Protein AF-A0A0F9D0E1-F1 (afdb_monomer)

Nearest PDB structures (foldseek):
  7ahi-assembly1_5P  TM=3.311E-01  e=1.600E+00  Salmonella enterica subsp. enterica serovar Typhimurium str. LT2

Radius of gyration: 21.3 Å; Cα contacts (8 Å, |Δi|>4): 48; chains: 1; bounding box: 59×44×38 Å

Mean predicted aligned error: 9.56 Å

Structure (mmCIF, N/CA/C/O backbone):
data_AF-A0A0F9D0E1-F1
#
_entry.id   AF-A0A0F9D0E1-F1
#
loop_
_atom_site.group_PDB
_atom_site.id
_atom_site.type_symbol
_atom_site.label_atom_id
_atom_site.label_alt_id
_atom_site.label_comp_id
_atom_site.label_asym_id
_atom_site.label_entity_id
_atom_site.label_seq_id
_atom_site.pdbx_PDB_ins_code
_atom_site.Cartn_x
_atom_site.Cartn_y
_atom_site.Cartn_z
_atom_site.occupancy
_atom_site.B_iso_or_equiv
_atom_site.auth_seq_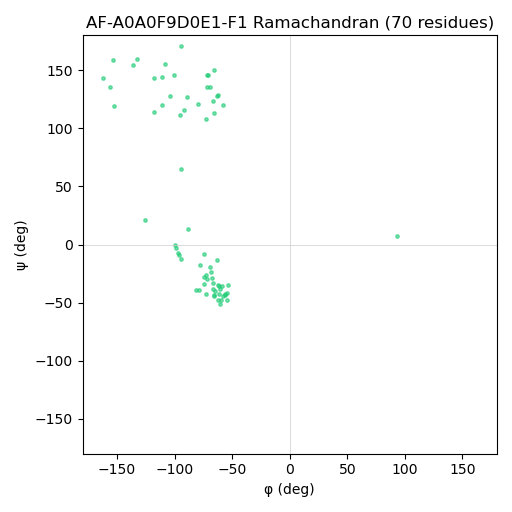id
_atom_site.auth_comp_id
_atom_site.auth_asym_id
_atom_site.auth_atom_id
_atom_site.pdbx_PDB_model_num
ATOM 1 N N . MET A 1 1 ? 12.449 -10.416 -5.418 1.00 62.47 1 MET A N 1
ATOM 2 C CA . MET A 1 1 ? 11.116 -9.821 -5.195 1.00 62.47 1 MET A CA 1
ATOM 3 C C . MET A 1 1 ? 10.094 -10.944 -5.178 1.00 62.47 1 MET A C 1
ATOM 5 O O . MET A 1 1 ? 10.233 -11.843 -5.997 1.00 62.47 1 MET A O 1
ATOM 9 N N . GLY A 1 2 ? 9.169 -10.963 -4.215 1.00 84.31 2 GLY A N 1
ATOM 10 C CA . GLY A 1 2 ? 8.155 -12.017 -4.092 1.00 84.31 2 GLY A CA 1
ATOM 11 C C . GLY A 1 2 ? 7.106 -11.9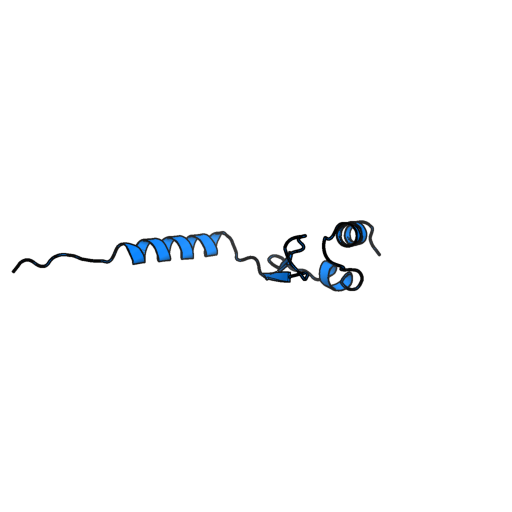17 -5.208 1.00 84.31 2 GLY A C 1
ATOM 12 O O . GLY A 1 2 ? 6.812 -10.798 -5.643 1.00 84.31 2 GLY A O 1
ATOM 13 N N . PRO A 1 3 ? 6.563 -13.048 -5.691 1.00 89.94 3 PRO A N 1
ATOM 14 C CA . PRO A 1 3 ? 5.648 -13.068 -6.829 1.00 89.94 3 PRO A CA 1
ATOM 15 C C . PRO A 1 3 ? 4.348 -12.295 -6.563 1.00 89.94 3 PRO A C 1
ATOM 17 O O . PRO A 1 3 ? 3.871 -11.619 -7.472 1.00 89.94 3 PRO A O 1
ATOM 20 N N . GLU A 1 4 ? 3.8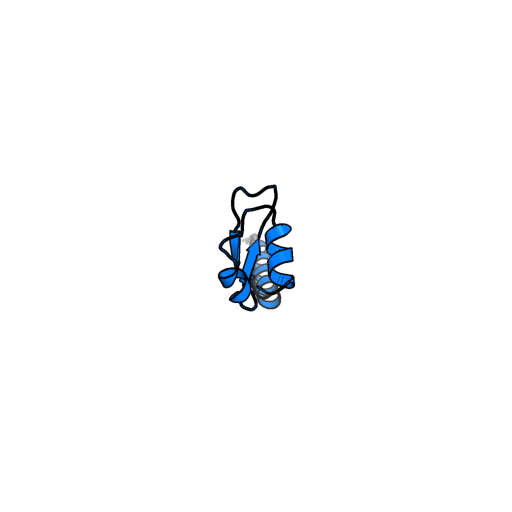11 -12.302 -5.333 1.00 92.19 4 GLU A N 1
ATOM 21 C CA . GLU A 1 4 ? 2.565 -11.582 -5.027 1.00 92.19 4 GLU A CA 1
ATOM 22 C C . GLU A 1 4 ? 2.672 -10.064 -5.228 1.00 92.19 4 GLU A C 1
ATOM 24 O O . GLU A 1 4 ? 1.837 -9.465 -5.905 1.00 92.19 4 GLU A O 1
ATOM 29 N N . ARG A 1 5 ? 3.729 -9.427 -4.708 1.00 92.75 5 ARG A N 1
ATOM 30 C CA . ARG A 1 5 ? 3.903 -7.972 -4.837 1.00 92.75 5 ARG A CA 1
ATOM 31 C C . ARG A 1 5 ? 4.151 -7.552 -6.278 1.00 92.75 5 ARG A C 1
ATOM 33 O O . ARG A 1 5 ? 3.703 -6.484 -6.679 1.00 92.75 5 ARG A O 1
ATOM 40 N N . ARG A 1 6 ? 4.827 -8.391 -7.066 1.00 93.44 6 ARG A N 1
ATOM 41 C CA . ARG A 1 6 ? 5.043 -8.106 -8.486 1.00 93.44 6 ARG A CA 1
ATOM 42 C C . ARG A 1 6 ? 3.729 -8.115 -9.266 1.00 93.44 6 ARG A C 1
ATOM 44 O O . ARG A 1 6 ? 3.497 -7.193 -10.036 1.00 93.44 6 ARG A O 1
ATOM 51 N N . ALA A 1 7 ? 2.859 -9.092 -9.008 1.00 94.62 7 ALA A N 1
ATOM 52 C CA . ALA A 1 7 ? 1.544 -9.161 -9.639 1.00 94.62 7 ALA A CA 1
ATOM 53 C C . ALA A 1 7 ? 0.676 -7.931 -9.319 1.00 94.62 7 ALA A C 1
ATOM 55 O O . ALA A 1 7 ? -0.004 -7.420 -10.204 1.00 94.62 7 ALA A O 1
ATOM 56 N N . ILE A 1 8 ? 0.740 -7.415 -8.083 1.00 94.44 8 ILE A N 1
ATOM 57 C CA . ILE A 1 8 ? 0.051 -6.170 -7.703 1.00 94.44 8 ILE A CA 1
ATOM 58 C C . ILE A 1 8 ? 0.565 -4.995 -8.543 1.00 94.44 8 ILE A C 1
ATOM 60 O O . ILE A 1 8 ? -0.244 -4.311 -9.163 1.00 94.44 8 ILE A O 1
ATOM 64 N N . ILE A 1 9 ? 1.887 -4.800 -8.608 1.00 95.38 9 ILE A N 1
ATOM 65 C CA . ILE A 1 9 ? 2.515 -3.705 -9.369 1.00 95.38 9 ILE A CA 1
ATOM 66 C C . ILE A 1 9 ? 2.160 -3.794 -10.858 1.00 95.38 9 ILE A C 1
ATOM 68 O O . ILE A 1 9 ? 1.725 -2.807 -11.440 1.00 95.38 9 ILE A O 1
ATOM 72 N N . ASP A 1 10 ? 2.285 -4.977 -11.462 1.00 95.00 10 ASP A N 1
ATOM 73 C CA . ASP A 1 10 ? 2.035 -5.170 -12.896 1.00 95.00 10 ASP A CA 1
ATOM 74 C C . ASP A 1 10 ? 0.541 -5.027 -13.268 1.00 95.00 10 ASP A C 1
ATOM 76 O O . ASP A 1 10 ? 0.216 -4.801 -14.432 1.00 95.00 10 ASP A O 1
ATOM 80 N N . SER A 1 11 ? -0.374 -5.156 -12.297 1.00 94.62 11 SER A N 1
ATOM 81 C CA . SER A 1 11 ? -1.828 -5.012 -12.503 1.00 94.62 11 SER A CA 1
ATOM 82 C C . SER A 1 11 ? -2.388 -3.627 -12.155 1.00 94.62 11 SER A C 1
ATOM 84 O O . SER A 1 11 ? -3.569 -3.364 -12.397 1.00 94.62 11 SER A O 1
ATOM 86 N N . ALA A 1 12 ? -1.573 -2.747 -11.571 1.00 95.94 12 ALA A N 1
ATOM 87 C CA . ALA A 1 12 ? -2.003 -1.436 -11.107 1.00 95.94 12 ALA A CA 1
ATOM 88 C C . ALA A 1 12 ? -2.290 -0.472 -12.271 1.00 95.94 12 ALA A C 1
ATOM 90 O O . ALA A 1 12 ? -1.629 -0.490 -13.306 1.00 95.94 12 ALA A O 1
ATOM 91 N N . ALA A 1 13 ? -3.275 0.414 -12.088 1.00 97.25 13 ALA A N 1
ATOM 92 C CA . ALA A 1 13 ? -3.605 1.431 -13.094 1.00 97.25 13 ALA A CA 1
ATOM 93 C C . ALA A 1 13 ? -2.559 2.558 -13.176 1.00 97.25 13 ALA A C 1
ATOM 95 O O . ALA A 1 13 ? -2.427 3.212 -14.210 1.00 97.25 13 ALA A O 1
ATOM 96 N N . GLN A 1 14 ? -1.849 2.805 -12.075 1.00 96.50 14 GLN A N 1
ATOM 97 C CA . GLN A 1 14 ? -0.736 3.744 -11.993 1.00 96.50 14 GLN A CA 1
ATOM 98 C C . GLN A 1 14 ? 0.577 2.985 -11.857 1.00 96.50 14 GLN A C 1
ATOM 100 O O . GLN A 1 14 ? 0.593 1.860 -11.363 1.00 96.50 14 GLN A O 1
ATOM 105 N N . ASP A 1 15 ? 1.665 3.630 -12.272 1.00 94.94 15 ASP A N 1
ATOM 106 C CA . ASP A 1 15 ? 3.003 3.082 -12.098 1.00 94.94 15 ASP A CA 1
ATOM 107 C C . ASP A 1 15 ? 3.367 3.020 -10.609 1.00 94.94 15 ASP A C 1
ATOM 109 O O . ASP A 1 15 ? 3.302 4.028 -9.906 1.00 94.94 15 ASP A O 1
ATOM 113 N N . LEU A 1 16 ? 3.711 1.816 -10.155 1.00 94.94 16 LEU A N 1
ATOM 114 C CA . LEU A 1 16 ? 4.133 1.490 -8.792 1.00 94.94 16 LEU A CA 1
ATOM 115 C C . LEU A 1 16 ? 5.496 0.773 -8.799 1.00 94.94 16 LEU A C 1
ATOM 117 O O . LEU A 1 16 ? 5.809 0.040 -7.857 1.00 94.94 16 LEU A O 1
ATOM 121 N N . SER A 1 17 ? 6.299 0.909 -9.866 1.00 93.56 17 SER A N 1
ATOM 122 C CA . SER A 1 17 ? 7.570 0.178 -10.027 1.00 93.56 17 SER A CA 1
ATOM 123 C C . SER A 1 17 ? 8.518 0.345 -8.840 1.00 93.56 17 SER A C 1
ATOM 125 O O . SER A 1 17 ? 9.211 -0.604 -8.462 1.00 93.56 17 SER A O 1
ATOM 127 N N . ASP A 1 18 ? 8.500 1.530 -8.235 1.00 94.00 18 ASP A N 1
ATOM 128 C CA . ASP A 1 18 ? 9.400 1.932 -7.156 1.00 94.00 18 ASP A CA 1
ATOM 129 C C . ASP A 1 18 ? 8.773 1.731 -5.763 1.00 94.00 18 ASP A C 1
ATOM 131 O O . ASP A 1 18 ? 9.465 1.770 -4.745 1.00 94.00 18 ASP A O 1
ATOM 135 N N . ASP A 1 19 ? 7.478 1.408 -5.702 1.00 93.94 19 ASP A N 1
ATOM 136 C CA . ASP A 1 19 ? 6.694 1.280 -4.467 1.00 93.94 19 ASP A CA 1
ATOM 137 C C . ASP A 1 19 ? 6.733 -0.122 -3.848 1.00 93.94 19 ASP A C 1
ATOM 139 O O . ASP A 1 19 ? 5.971 -0.445 -2.934 1.00 93.94 19 ASP A O 1
ATOM 143 N N . TYR A 1 20 ? 7.650 -0.982 -4.294 1.00 93.88 20 TYR A N 1
ATOM 144 C CA . TYR A 1 20 ? 7.750 -2.354 -3.795 1.00 93.88 20 TYR A CA 1
ATOM 145 C C . TYR A 1 20 ? 7.888 -2.424 -2.266 1.00 93.88 20 TYR A C 1
ATOM 147 O O . TYR A 1 20 ? 7.266 -3.284 -1.635 1.00 93.88 20 TYR A O 1
ATOM 155 N N . GLN A 1 21 ? 8.700 -1.543 -1.666 1.00 93.12 21 GLN A N 1
ATOM 156 C CA . GLN A 1 21 ? 8.858 -1.480 -0.208 1.00 93.12 21 GLN A CA 1
ATOM 157 C C . GLN A 1 21 ? 7.620 -0.891 0.465 1.00 93.12 21 GLN A C 1
ATOM 159 O O . GLN A 1 21 ? 7.152 -1.480 1.434 1.00 93.12 21 GLN A O 1
ATOM 164 N N . THR A 1 22 ? 7.047 0.175 -0.102 1.00 94.00 22 THR A N 1
ATOM 165 C CA . THR A 1 22 ? 5.817 0.817 0.381 1.00 94.00 22 THR A CA 1
ATOM 166 C C . THR A 1 22 ? 4.671 -0.188 0.494 1.00 94.00 22 THR A C 1
ATOM 168 O O . THR A 1 22 ? 4.038 -0.288 1.537 1.00 94.00 22 THR A O 1
ATOM 171 N N . ILE A 1 23 ? 4.448 -1.012 -0.537 1.00 95.00 23 ILE A N 1
ATOM 172 C CA . ILE A 1 23 ? 3.410 -2.059 -0.537 1.00 95.00 23 ILE A CA 1
ATOM 173 C C . ILE A 1 23 ? 3.657 -3.088 0.576 1.00 95.00 23 ILE A C 1
ATOM 175 O O . ILE A 1 23 ? 2.714 -3.609 1.163 1.00 95.00 23 ILE A O 1
ATOM 179 N N . GLY A 1 24 ? 4.924 -3.404 0.860 1.00 93.69 24 GLY A N 1
ATOM 180 C CA . GLY A 1 24 ? 5.296 -4.356 1.908 1.00 93.69 24 GLY A CA 1
ATOM 181 C C . GLY A 1 24 ? 5.224 -3.794 3.328 1.00 93.69 24 GLY A C 1
ATOM 182 O O . GLY A 1 24 ? 5.215 -4.583 4.268 1.00 93.69 24 GLY A O 1
ATOM 183 N N . SER A 1 25 ? 5.195 -2.469 3.484 1.00 94.69 25 SER A N 1
ATOM 184 C CA . SER A 1 25 ? 5.134 -1.790 4.780 1.00 94.69 25 SER A CA 1
ATOM 185 C C . SER A 1 25 ? 3.732 -1.327 5.172 1.00 94.69 25 SER A C 1
ATOM 187 O O . SER A 1 25 ? 3.602 -0.720 6.225 1.00 94.69 25 SER A O 1
ATOM 189 N N . LEU A 1 26 ? 2.712 -1.558 4.335 1.00 95.75 26 LEU A N 1
ATOM 190 C CA . LEU A 1 26 ?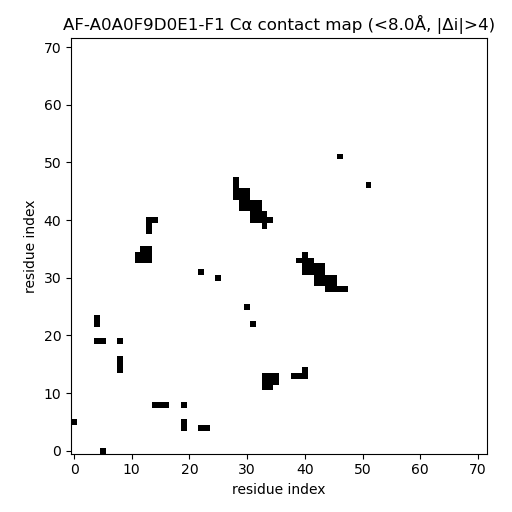 1.336 -1.163 4.643 1.00 95.75 26 LEU A CA 1
ATOM 191 C C . LEU A 1 26 ? 0.817 -1.908 5.873 1.00 95.75 26 LEU A C 1
ATOM 193 O O . LEU A 1 26 ? 0.825 -3.143 5.911 1.00 95.75 26 LEU A O 1
ATOM 197 N N . ASP A 1 27 ? 0.297 -1.149 6.831 1.00 96.69 27 ASP A N 1
ATOM 198 C CA . ASP A 1 27 ? -0.324 -1.691 8.033 1.00 96.69 27 ASP A CA 1
ATOM 199 C C . ASP A 1 27 ? -1.849 -1.830 7.904 1.00 96.69 27 ASP A C 1
ATOM 201 O O . ASP A 1 27 ? -2.500 -1.380 6.954 1.00 96.69 27 ASP A O 1
ATOM 205 N N . LYS A 1 28 ? -2.467 -2.496 8.889 1.00 95.06 28 LYS A N 1
ATOM 206 C CA . LYS A 1 28 ? -3.927 -2.643 8.943 1.00 95.06 28 LYS A CA 1
ATOM 207 C C . LYS A 1 28 ? -4.589 -1.263 8.969 1.00 95.06 28 LYS A C 1
ATOM 209 O O . LYS A 1 28 ? -4.450 -0.517 9.933 1.00 95.06 28 LYS A O 1
ATOM 214 N N . GLY A 1 29 ? -5.422 -1.007 7.965 1.00 96.38 29 GLY A N 1
ATOM 215 C CA . GLY A 1 29 ? -6.102 0.276 7.812 1.00 96.38 29 GLY A CA 1
ATOM 216 C C . GLY A 1 29 ? -5.344 1.251 6.917 1.00 96.38 29 GLY A C 1
ATOM 217 O O . GLY A 1 29 ? -5.775 2.388 6.794 1.00 96.38 29 GLY A O 1
ATOM 218 N N . GLU A 1 30 ? -4.270 0.827 6.259 1.00 97.31 30 GLU A N 1
ATOM 219 C CA . GLU A 1 30 ? -3.588 1.592 5.219 1.00 97.31 30 GLU A CA 1
ATOM 220 C C . GLU A 1 30 ? -3.797 0.930 3.858 1.00 97.31 30 GLU A C 1
ATOM 222 O O . GLU A 1 30 ? -3.878 -0.295 3.739 1.00 97.31 30 GLU A O 1
ATOM 227 N N . ALA A 1 31 ? -3.917 1.743 2.813 1.00 96.56 31 ALA A N 1
ATOM 228 C CA . ALA A 1 31 ? -4.026 1.246 1.450 1.00 96.56 31 ALA A CA 1
ATOM 229 C C . ALA A 1 31 ? -3.517 2.269 0.437 1.00 96.56 31 ALA A C 1
ATOM 231 O O . ALA A 1 31 ? -3.507 3.472 0.689 1.00 96.56 31 ALA A O 1
ATOM 232 N N . ILE A 1 32 ? -3.163 1.777 -0.747 1.00 96.75 32 ILE A N 1
ATOM 233 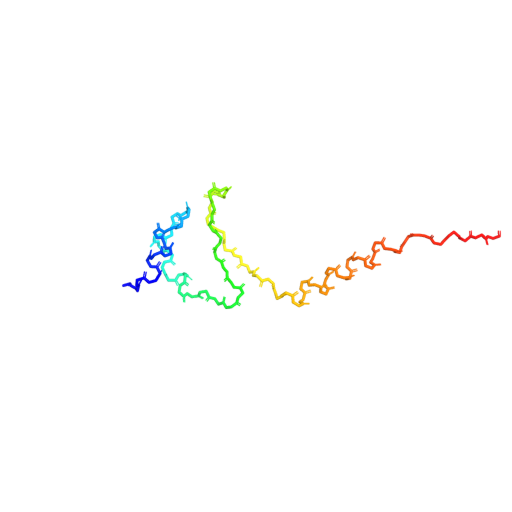C CA . ILE A 1 32 ? -2.906 2.596 -1.929 1.00 96.75 32 ILE A CA 1
ATOM 234 C C . ILE A 1 32 ? -4.031 2.316 -2.922 1.00 96.75 32 ILE A C 1
ATOM 236 O O . ILE A 1 32 ? -4.224 1.178 -3.350 1.00 96.75 32 ILE A O 1
ATOM 240 N N . ILE A 1 33 ? -4.788 3.347 -3.286 1.00 96.25 33 ILE A N 1
ATOM 241 C CA . ILE A 1 33 ? -5.824 3.249 -4.313 1.00 96.25 33 ILE A CA 1
ATOM 242 C C . ILE A 1 33 ? -5.200 3.544 -5.672 1.00 96.25 33 ILE A C 1
ATOM 244 O O . ILE A 1 33 ? -4.608 4.607 -5.872 1.00 96.25 33 ILE A O 1
ATOM 248 N N . THR A 1 34 ? -5.411 2.629 -6.617 1.00 97.00 34 THR A N 1
ATOM 249 C CA . THR A 1 34 ? -5.147 2.853 -8.041 1.00 97.00 34 THR A CA 1
ATOM 250 C C . THR A 1 34 ? -6.444 2.738 -8.832 1.00 97.00 34 THR A C 1
ATOM 252 O O . THR A 1 34 ? -7.341 1.968 -8.485 1.00 97.00 34 THR A O 1
ATOM 255 N N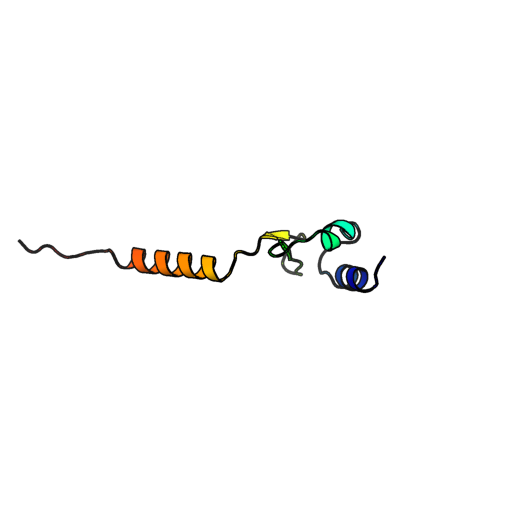 . SER A 1 35 ? -6.596 3.569 -9.859 1.00 95.81 35 SER A N 1
ATOM 256 C CA . SER A 1 35 ? -7.800 3.610 -10.688 1.00 95.81 35 SER A CA 1
ATOM 257 C C . SER A 1 35 ? -7.524 4.321 -12.001 1.00 95.81 3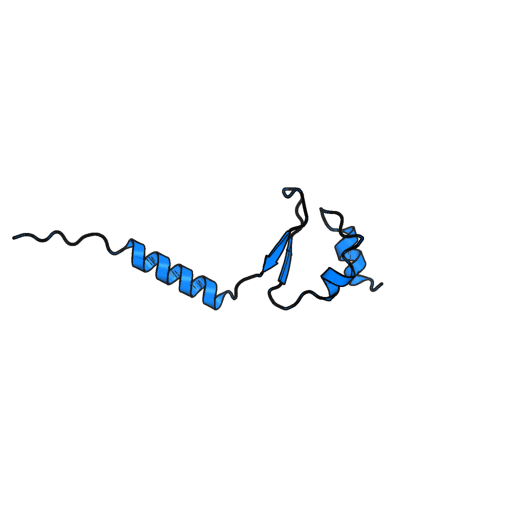5 SER A C 1
ATOM 259 O O . SER A 1 35 ? -6.848 5.343 -12.029 1.00 95.81 35 SER A O 1
ATOM 261 N N . THR A 1 36 ? -8.127 3.867 -13.095 1.00 96.00 36 THR A N 1
ATOM 262 C CA . THR A 1 36 ? -8.058 4.568 -14.389 1.00 96.00 36 THR A CA 1
ATOM 263 C C . THR A 1 36 ? -8.706 5.959 -14.359 1.00 96.00 36 THR A C 1
ATOM 265 O O . THR A 1 36 ? -8.527 6.741 -15.288 1.00 96.00 36 THR A O 1
ATOM 268 N N . PHE A 1 37 ? -9.473 6.275 -13.310 1.00 95.56 37 PHE A N 1
ATOM 269 C CA . PHE A 1 37 ? -10.128 7.572 -13.117 1.00 95.56 37 PHE A CA 1
ATOM 270 C C . PHE A 1 37 ? -9.308 8.547 -12.263 1.00 95.56 37 PHE A C 1
ATOM 272 O O . PHE A 1 37 ? -9.635 9.734 -12.206 1.00 95.56 37 PHE A O 1
ATOM 279 N N . THR A 1 38 ? -8.256 8.076 -11.591 1.00 93.31 38 THR A N 1
ATOM 280 C CA . THR A 1 38 ? -7.350 8.921 -10.809 1.00 93.31 38 THR A CA 1
ATOM 281 C C . THR A 1 38 ? -6.079 9.191 -11.606 1.00 93.31 38 THR A C 1
ATOM 283 O O . THR A 1 38 ? -5.617 8.360 -12.381 1.00 93.31 38 THR A O 1
ATOM 286 N N . LYS A 1 39 ? -5.500 10.386 -11.448 1.00 94.12 39 LYS A N 1
ATOM 287 C CA . LYS A 1 39 ? -4.240 10.734 -12.131 1.00 94.12 39 LYS A CA 1
ATOM 288 C C . LYS A 1 39 ? -3.026 10.048 -11.507 1.00 94.12 39 LYS A C 1
ATOM 290 O O . LYS A 1 39 ? -2.084 9.717 -12.212 1.00 94.12 39 LYS A O 1
ATOM 295 N N . PHE A 1 40 ? -3.059 9.865 -10.192 1.00 94.56 40 PHE A N 1
ATOM 296 C CA . PHE A 1 40 ? -1.961 9.336 -9.393 1.00 94.56 40 PHE A CA 1
ATOM 297 C C . PHE A 1 40 ? -2.489 8.248 -8.458 1.00 94.56 40 PHE A C 1
ATOM 299 O O . PHE A 1 40 ? -3.695 8.203 -8.188 1.00 94.56 40 PHE A O 1
ATOM 306 N N . ALA A 1 41 ? -1.592 7.387 -7.983 1.00 96.38 41 ALA A N 1
ATOM 307 C CA . ALA A 1 41 ? -1.885 6.457 -6.906 1.00 96.38 41 ALA A CA 1
ATOM 308 C C . ALA A 1 41 ? -2.067 7.256 -5.610 1.00 96.38 41 ALA A C 1
ATOM 310 O O . ALA A 1 41 ? -1.318 8.199 -5.347 1.00 96.38 41 ALA A O 1
ATOM 311 N N . ILE A 1 42 ? -3.092 6.922 -4.827 1.00 96.44 42 ILE A N 1
ATOM 312 C CA . ILE A 1 42 ? -3.488 7.724 -3.664 1.00 96.44 42 ILE A CA 1
ATOM 313 C C . ILE A 1 42 ? -3.332 6.878 -2.398 1.00 96.44 42 ILE A C 1
ATOM 315 O O . ILE A 1 42 ? -4.081 5.910 -2.241 1.00 96.44 42 ILE A O 1
ATOM 319 N N . PRO A 1 43 ? -2.410 7.224 -1.483 1.00 95.00 43 PRO A N 1
ATOM 320 C CA . PRO A 1 43 ? -2.349 6.590 -0.175 1.00 95.00 43 PRO A CA 1
ATOM 321 C C . PRO A 1 43 ? -3.533 7.053 0.681 1.00 95.00 43 PRO A C 1
ATOM 323 O O . PRO A 1 43 ? -3.863 8.241 0.719 1.00 95.00 43 PRO A O 1
ATOM 326 N N . ILE A 1 44 ? -4.180 6.121 1.373 1.00 96.50 44 ILE A N 1
ATOM 327 C CA . ILE A 1 44 ? -5.325 6.393 2.241 1.00 96.50 44 ILE A CA 1
ATOM 328 C C . ILE A 1 44 ? -5.215 5.646 3.569 1.00 96.50 44 ILE A C 1
ATOM 330 O O . ILE A 1 44 ? -4.622 4.571 3.653 1.00 96.50 44 ILE A O 1
ATOM 334 N N . SER A 1 45 ? -5.872 6.201 4.587 1.00 96.38 45 SER A N 1
ATOM 335 C CA . SER A 1 45 ? -6.195 5.492 5.821 1.00 96.38 45 SER A CA 1
ATOM 336 C C . SER A 1 45 ? -7.678 5.122 5.815 1.00 96.38 45 SER A C 1
ATOM 338 O O . SER A 1 45 ? -8.544 5.963 5.560 1.00 96.38 45 SER A O 1
ATOM 340 N N . ILE A 1 46 ? -7.969 3.850 6.055 1.00 95.81 46 ILE A N 1
ATOM 341 C CA . ILE A 1 46 ? -9.309 3.283 6.107 1.00 95.81 46 ILE A CA 1
ATOM 342 C C . ILE A 1 46 ? -9.781 3.353 7.563 1.00 95.81 46 ILE A C 1
ATOM 344 O O . ILE A 1 46 ? -9.200 2.683 8.423 1.00 95.81 46 ILE A O 1
ATOM 348 N N . PRO A 1 47 ? -10.834 4.132 7.865 1.00 92.50 47 PRO A N 1
ATOM 349 C CA . PRO A 1 47 ? -11.361 4.206 9.217 1.00 92.50 47 PRO A CA 1
ATOM 350 C C . PRO A 1 47 ? -11.959 2.862 9.635 1.00 92.50 47 PRO A C 1
ATOM 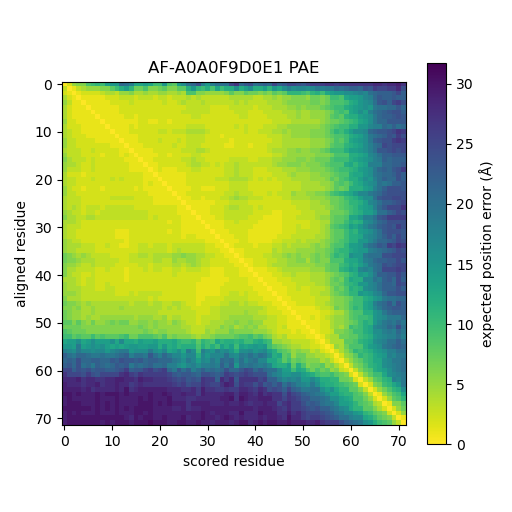352 O O . PRO A 1 47 ? -12.503 2.116 8.815 1.00 92.50 47 PRO A O 1
ATOM 355 N N . LEU A 1 48 ? -11.912 2.577 10.936 1.00 93.69 48 LEU A N 1
ATOM 356 C CA . LEU A 1 48 ? -12.588 1.416 11.494 1.00 93.69 48 LEU A CA 1
ATOM 357 C C . LEU A 1 48 ? -14.101 1.545 11.260 1.00 93.69 48 LEU A C 1
ATOM 359 O O . LEU A 1 48 ? -14.705 2.574 11.576 1.00 93.69 48 LEU A O 1
ATOM 363 N N . PHE A 1 49 ? -14.715 0.500 10.703 1.00 92.44 49 PHE A N 1
ATOM 364 C CA . PHE A 1 49 ? -16.125 0.527 10.313 1.00 92.44 49 PHE A CA 1
ATOM 365 C C . PHE A 1 49 ? -17.040 0.880 11.491 1.00 92.44 49 PHE A C 1
ATOM 367 O O . PHE A 1 49 ? -17.945 1.705 11.358 1.00 92.44 49 PHE A O 1
ATOM 374 N N . GLU A 1 50 ? -16.774 0.299 12.658 1.00 93.12 50 GLU A N 1
ATOM 375 C CA . GLU A 1 50 ? -17.521 0.509 13.894 1.00 93.12 50 GLU A CA 1
ATOM 376 C C . GLU A 1 50 ? -17.530 1.977 14.328 1.00 93.12 50 GLU A C 1
ATOM 378 O O . GLU A 1 50 ? -18.537 2.455 14.855 1.00 93.12 50 GLU A O 1
ATOM 383 N N . ASP A 1 51 ? -16.440 2.704 14.102 1.00 90.50 51 ASP A N 1
ATOM 384 C CA . ASP A 1 51 ? -16.341 4.122 14.449 1.00 90.50 51 ASP A CA 1
ATOM 385 C C . ASP A 1 51 ? -16.995 4.992 13.378 1.00 90.50 51 ASP A C 1
ATOM 387 O O . ASP A 1 51 ? -17.781 5.890 13.699 1.00 90.50 51 ASP A O 1
ATOM 391 N N . PHE A 1 52 ? -16.814 4.628 12.108 1.00 89.56 52 PHE A N 1
ATOM 392 C CA . PHE A 1 52 ? -17.476 5.283 10.985 1.00 89.56 52 PHE A CA 1
ATOM 393 C C . PHE A 1 52 ? -19.011 5.274 11.125 1.00 89.56 52 PHE A C 1
ATOM 395 O O . PHE A 1 52 ? -19.673 6.300 10.929 1.00 89.56 52 PHE A O 1
ATOM 402 N N . ILE A 1 53 ? -19.612 4.148 11.535 1.00 92.31 53 ILE A N 1
ATOM 403 C CA . ILE A 1 53 ? -21.071 4.069 11.732 1.00 92.31 53 ILE A CA 1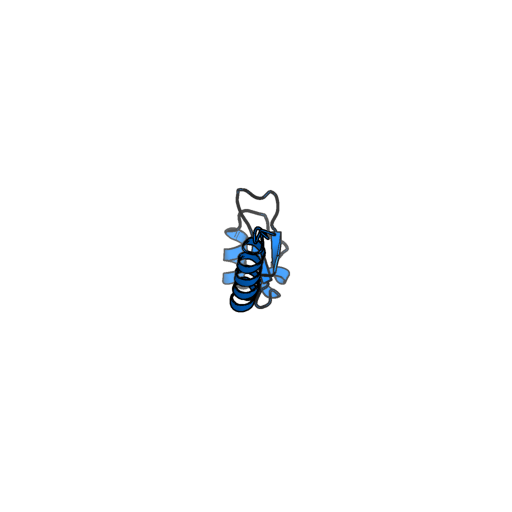
ATOM 404 C C . ILE A 1 53 ? -21.561 4.842 12.963 1.00 92.31 53 ILE A C 1
ATOM 406 O O . ILE A 1 53 ? -22.696 5.331 12.956 1.00 92.31 53 ILE A O 1
ATOM 410 N N . LYS A 1 54 ? -20.750 4.974 14.022 1.00 90.06 54 LYS A N 1
ATOM 411 C CA . LYS A 1 54 ? -21.109 5.782 15.202 1.00 90.06 54 LYS A CA 1
ATOM 412 C C . LYS A 1 54 ? -21.198 7.256 14.821 1.00 90.06 54 LYS A C 1
ATOM 414 O O . LYS A 1 54 ? -22.185 7.910 15.163 1.00 90.06 54 LYS A O 1
ATOM 419 N N . GLU A 1 55 ? -20.231 7.757 14.055 1.00 82.31 55 GLU A N 1
ATOM 420 C CA . GLU A 1 55 ? -20.254 9.126 13.531 1.00 82.31 55 GLU A CA 1
ATOM 421 C C . GLU A 1 55 ? -21.452 9.370 12.606 1.00 82.31 55 GLU A C 1
ATOM 423 O O . GLU A 1 55 ? -22.128 10.399 12.709 1.00 82.31 55 GLU A O 1
ATOM 428 N N . GLY A 1 56 ? -21.764 8.407 11.732 1.00 77.94 56 GLY A N 1
ATOM 429 C CA . GLY A 1 56 ? -22.933 8.471 10.853 1.00 77.94 56 GLY A CA 1
ATOM 430 C C . GLY A 1 56 ? -24.250 8.616 11.624 1.00 77.94 56 GLY A C 1
ATOM 431 O O . GLY A 1 56 ? -25.071 9.472 11.291 1.00 77.94 56 GLY A O 1
ATOM 432 N N . LYS A 1 57 ? -24.434 7.846 12.706 1.00 71.25 57 LYS A N 1
ATOM 433 C CA . LYS A 1 57 ? -25.623 7.931 13.576 1.00 71.25 57 LYS A CA 1
ATOM 434 C C . LYS A 1 57 ? -25.709 9.263 14.330 1.00 71.25 57 LYS A C 1
ATOM 436 O O . LYS A 1 57 ? -26.797 9.826 14.453 1.00 71.25 57 LYS A O 1
ATOM 441 N N . GLN A 1 58 ? -24.583 9.810 14.792 1.00 64.56 58 GLN A N 1
ATOM 442 C CA . GLN A 1 58 ? -24.558 11.124 15.449 1.00 64.56 58 GLN A CA 1
ATOM 443 C C . GLN A 1 58 ? -24.946 12.261 14.490 1.00 64.56 58 GLN A C 1
ATOM 445 O O . GLN A 1 58 ? -25.728 13.139 14.863 1.00 64.56 58 GLN A O 1
ATOM 450 N N . LYS A 1 59 ? -24.480 12.214 13.234 1.00 65.75 59 LYS A N 1
ATOM 451 C CA . LYS A 1 59 ? -24.836 13.195 12.189 1.00 65.75 59 LYS A CA 1
ATOM 452 C C . LYS A 1 59 ? -26.306 13.118 11.747 1.00 65.75 59 LYS A C 1
ATOM 454 O O . LYS A 1 59 ? -26.839 14.112 11.260 1.00 65.75 59 LYS A O 1
ATOM 459 N N . GLN A 1 60 ? -26.976 11.976 11.913 1.00 60.88 60 GLN A N 1
ATOM 460 C CA . GLN A 1 60 ? -28.416 11.846 11.645 1.00 60.88 60 GLN A CA 1
ATOM 461 C C . GLN A 1 60 ? -29.275 12.424 12.783 1.00 60.88 60 GLN A C 1
ATOM 463 O O . GLN A 1 60 ? -30.254 13.123 12.520 1.00 60.88 60 GLN A O 1
ATOM 468 N N . ASN A 1 61 ? -28.874 12.226 14.044 1.00 57.28 61 ASN A N 1
ATOM 469 C CA . ASN A 1 61 ? -29.593 12.782 15.198 1.00 57.28 61 ASN A CA 1
ATOM 470 C C . ASN A 1 61 ? -29.518 14.317 15.285 1.00 57.28 61 ASN A C 1
ATOM 472 O O . ASN A 1 61 ? -30.449 14.944 15.790 1.00 57.28 61 ASN A O 1
ATOM 476 N N . SER A 1 62 ? -28.455 14.946 14.775 1.00 57.75 62 SER A N 1
ATOM 477 C CA . SER A 1 62 ? -28.339 16.411 14.759 1.00 57.75 62 SER A CA 1
ATOM 478 C C . SER A 1 62 ? -29.227 17.086 13.708 1.00 57.75 62 SER A C 1
ATOM 480 O O . SER A 1 62 ? -29.686 18.202 13.938 1.00 57.75 62 SER A O 1
ATOM 482 N N . LYS A 1 63 ? -29.556 16.405 12.599 1.00 56.62 63 LYS A N 1
ATOM 483 C CA . LYS A 1 63 ? -30.475 16.930 11.569 1.00 56.62 63 LYS A CA 1
ATOM 484 C C . LYS A 1 63 ? -31.955 16.919 11.976 1.00 56.62 63 LYS A C 1
ATOM 486 O O . LYS A 1 63 ? -32.762 17.513 11.272 1.00 56.62 63 LYS A O 1
ATOM 491 N N . THR A 1 64 ? -32.309 16.301 13.107 1.00 55.25 64 THR A N 1
ATOM 492 C CA . THR A 1 64 ? -33.703 16.224 13.597 1.00 55.25 64 THR A CA 1
ATOM 493 C C . THR A 1 64 ? -34.021 17.266 14.687 1.00 55.25 64 THR A C 1
ATOM 495 O O . THR A 1 64 ? -35.165 17.388 15.112 1.00 55.25 64 THR A O 1
ATOM 498 N N . LYS A 1 65 ? -33.055 18.083 15.138 1.00 55.19 65 LYS A N 1
ATOM 499 C CA . LYS A 1 65 ? -33.309 19.154 16.127 1.00 55.19 65 LYS A CA 1
ATOM 500 C C . LYS A 1 65 ? -33.572 20.524 15.480 1.00 55.19 65 LYS A C 1
ATOM 502 O O . LYS A 1 65 ? -32.794 21.448 15.674 1.00 55.19 65 LYS A O 1
ATOM 507 N N . ILE A 1 66 ? -34.668 20.657 14.732 1.00 54.06 66 ILE A N 1
ATOM 508 C CA . ILE A 1 66 ? -35.278 21.926 14.269 1.00 54.06 66 ILE A CA 1
ATOM 509 C C . ILE A 1 66 ? -36.778 21.594 14.087 1.00 54.06 66 ILE A C 1
ATOM 511 O O . ILE A 1 66 ? -37.068 20.689 13.318 1.00 54.06 66 ILE A O 1
ATOM 515 N N . VAL A 1 67 ? -37.814 22.152 14.725 1.00 58.56 67 VAL A N 1
ATOM 516 C CA . VAL A 1 67 ? -38.065 23.272 15.651 1.00 58.56 67 VAL A CA 1
ATOM 517 C C . VAL A 1 67 ? -39.369 22.940 16.402 1.00 58.56 67 VAL A C 1
ATOM 519 O O . VAL A 1 67 ? -40.340 22.524 15.775 1.00 58.56 67 VAL A O 1
ATOM 522 N N . SER A 1 68 ? -39.438 23.124 17.722 1.00 60.03 68 SER A N 1
ATOM 523 C CA . SER A 1 68 ? -40.731 23.159 18.422 1.00 60.03 68 SER A CA 1
ATOM 524 C C . SER A 1 68 ? -41.351 24.549 18.230 1.00 60.03 68 SER A C 1
ATOM 526 O O . SER A 1 68 ? -40.709 25.523 18.637 1.00 60.03 68 SER A O 1
ATOM 528 N N . PRO A 1 69 ? -42.555 24.697 17.648 1.00 57.25 69 PRO A N 1
ATOM 529 C CA . PRO A 1 69 ? -43.237 25.979 17.663 1.00 57.25 69 PRO A CA 1
ATOM 530 C C . PRO A 1 69 ? -43.749 26.201 19.088 1.00 57.25 69 PRO A C 1
ATOM 532 O O . PRO A 1 69 ? -44.657 25.514 19.550 1.00 57.25 69 PRO A O 1
ATOM 535 N N . GLY A 1 70 ? -43.113 27.121 19.812 1.00 57.88 70 GLY A N 1
ATOM 536 C CA . GLY A 1 70 ? -43.689 27.661 21.035 1.00 57.88 70 GLY A CA 1
ATOM 537 C C . GLY A 1 70 ? -44.943 28.445 20.665 1.00 57.88 70 GLY A C 1
ATOM 538 O O . GLY A 1 70 ? -44.843 29.457 19.978 1.00 57.88 70 GLY A O 1
ATOM 539 N N . PHE A 1 71 ? -46.106 27.956 21.083 1.00 46.59 71 PHE A N 1
ATOM 540 C CA . PHE A 1 71 ? -47.327 28.750 21.127 1.00 46.59 71 PHE A CA 1
ATOM 541 C C . PHE A 1 71 ? -47.467 29.301 22.547 1.00 46.59 71 PHE A C 1
ATOM 543 O O . PHE A 1 71 ? -47.628 28.528 23.495 1.00 46.59 71 PHE A O 1
ATOM 550 N N . SER A 1 72 ? -47.318 30.624 22.659 1.00 51.12 72 SER A N 1
ATOM 551 C CA . SER A 1 72 ? -47.798 31.436 23.782 1.00 51.12 72 SER A CA 1
ATOM 552 C C . SER A 1 72 ? -49.309 31.621 23.706 1.00 51.12 72 SER A C 1
ATOM 554 O O . SER A 1 72 ? -49.838 31.605 22.570 1.00 51.12 72 SER A O 1
#

Organism: NCBI:txid412755

Solvent-accessible surface area (backbone atoms only — not comparable to full-atom values): 4705 Å² total; per-residue (Å²): 132,63,70,69,64,49,54,51,40,78,68,45,65,39,93,39,87,84,38,62,63,58,68,72,64,58,51,96,46,47,50,73,49,61,39,89,87,46,97,59,67,42,80,48,76,56,76,57,65,75,58,53,54,52,54,53,54,54,60,54,60,61,76,66,76,75,79,83,84,84,80,130

pLDDT: mean 85.45, std 15.6, range [46.59, 97.31]

Foldseek 3Di:
DDPVLVVVQVPFQAHCVVCSVVVVPDDVQWDWDGDVPDPHTDIGGHDDPVVVVVVVVVVVVVVPCDDDPDDD

Secondary structure (DSSP, 8-state):
--HHHHHHHHH-SS--TTTHHHHHTPPTTEEEE--TTSSS-EEEE---HHHHHHHHHHHHHHTT--------

Sequence (72 aa):
MGPERRAIIDSAAQDLSDDYQTIGSLDKGEAIITSTFTKFAIPISIPLFEDFIKEGKQKQNSKTKIVSPGFS